Protein AF-A0A2L2LC33-F1 (afdb_monomer_lite)

Radius of gyration: 22.06 Å; chains: 1; bounding box: 48×22×63 Å

Secondary structure (DSSP, 8-state):
----SS---TT--HHHHHHHHHHHHSTTHHHHHSS-TT--PPPPHHHHHHHHHHHHHHHIIIIIHHHHHHHHHHHHHHHHHHHHHHHHT-

Structure (mmCIF, N/CA/C/O backbone):
data_AF-A0A2L2LC33-F1
#
_entry.id   AF-A0A2L2LC33-F1
#
loop_
_atom_site.group_PDB
_atom_site.id
_atom_site.type_symbol
_atom_site.label_atom_id
_atom_site.label_alt_id
_atom_site.label_comp_id
_atom_site.label_asym_id
_atom_site.label_entity_id
_atom_site.label_seq_id
_atom_site.pdbx_PDB_ins_code
_atom_site.Cartn_x
_atom_site.Cartn_y
_atom_site.Cartn_z
_atom_site.occupancy
_atom_site.B_iso_or_equiv
_atom_site.auth_seq_id
_atom_site.auth_comp_id
_atom_site.auth_asym_id
_atom_site.auth_atom_id
_atom_site.pdbx_PDB_model_num
ATOM 1 N N . MET A 1 1 ? 13.085 10.317 -3.418 1.00 50.53 1 MET A N 1
ATOM 2 C CA . MET A 1 1 ? 12.540 11.075 -2.279 1.00 50.53 1 MET A CA 1
ATOM 3 C C . MET A 1 1 ? 13.421 10.790 -1.069 1.00 50.53 1 MET A C 1
ATOM 5 O O . MET A 1 1 ? 13.520 9.644 -0.673 1.00 50.53 1 MET A O 1
ATOM 9 N N . ARG A 1 2 ? 14.150 11.772 -0.521 1.00 48.22 2 ARG A N 1
ATOM 10 C CA . ARG A 1 2 ? 15.000 11.542 0.663 1.00 48.22 2 ARG A CA 1
ATOM 11 C C . ARG A 1 2 ? 14.324 12.183 1.868 1.00 48.22 2 ARG A C 1
ATOM 13 O O . ARG A 1 2 ? 14.056 13.381 1.836 1.00 48.22 2 ARG A O 1
ATOM 20 N N . ILE A 1 3 ? 14.003 11.384 2.886 1.00 53.62 3 ILE A N 1
ATOM 21 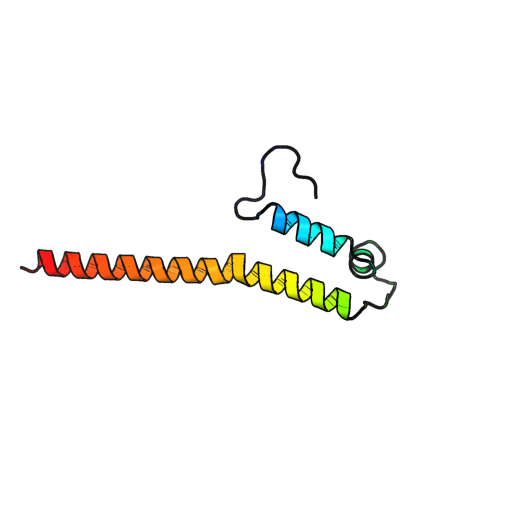C CA . ILE A 1 3 ? 13.480 11.894 4.157 1.00 53.62 3 ILE A CA 1
ATOM 22 C C . ILE A 1 3 ? 14.662 12.524 4.897 1.00 53.62 3 ILE A C 1
ATOM 24 O O . ILE A 1 3 ? 15.398 11.860 5.621 1.00 53.62 3 ILE A O 1
ATOM 28 N N . GLU A 1 4 ? 14.889 13.812 4.673 1.00 51.19 4 GLU A N 1
ATOM 29 C CA . GLU A 1 4 ? 15.768 14.591 5.534 1.00 51.19 4 GLU A CA 1
ATOM 30 C C . GLU A 1 4 ? 14.958 15.002 6.768 1.00 51.19 4 GLU A C 1
ATOM 32 O O . GLU A 1 4 ? 13.966 15.719 6.663 1.00 51.19 4 GLU A O 1
ATOM 37 N N . ASN A 1 5 ? 15.385 14.529 7.943 1.00 45.41 5 ASN A N 1
ATOM 38 C CA . ASN A 1 5 ? 14.857 14.887 9.265 1.00 45.41 5 ASN A CA 1
ATOM 39 C C . ASN A 1 5 ? 13.491 14.281 9.637 1.00 45.41 5 ASN A C 1
ATOM 41 O O . ASN A 1 5 ? 12.491 14.990 9.716 1.00 45.41 5 ASN A O 1
ATOM 45 N N . GLY A 1 6 ? 13.464 12.976 9.949 1.00 51.56 6 GLY A N 1
ATOM 46 C CA . GLY A 1 6 ? 12.569 12.379 10.965 1.00 51.56 6 GLY A CA 1
ATOM 47 C C . GLY A 1 6 ? 11.054 12.594 10.829 1.00 51.56 6 GLY A C 1
ATOM 48 O O . GLY A 1 6 ? 10.313 12.330 11.771 1.00 51.56 6 GLY A O 1
ATOM 49 N N . THR A 1 7 ? 10.578 13.070 9.684 1.00 51.84 7 THR A N 1
ATOM 50 C CA . THR A 1 7 ? 9.178 13.418 9.431 1.00 51.84 7 THR A CA 1
ATOM 51 C C . THR A 1 7 ? 8.696 12.650 8.208 1.00 51.84 7 THR A C 1
ATOM 53 O O . THR A 1 7 ? 8.365 13.205 7.166 1.00 51.84 7 THR A O 1
ATOM 56 N N . GLY A 1 8 ? 8.680 11.321 8.333 1.00 57.84 8 GLY A N 1
ATOM 57 C CA . GLY A 1 8 ? 7.955 10.465 7.397 1.00 57.84 8 GLY A CA 1
ATOM 58 C C . GLY A 1 8 ? 6.476 10.857 7.349 1.00 57.84 8 GLY A C 1
ATOM 59 O O . GLY A 1 8 ? 5.899 11.272 8.361 1.00 57.84 8 GLY A O 1
ATOM 60 N N . VAL A 1 9 ? 5.850 10.736 6.174 1.00 66.12 9 VAL A N 1
ATOM 61 C CA . VAL A 1 9 ? 4.398 10.913 6.038 1.00 66.12 9 VAL A CA 1
ATOM 62 C C . VAL A 1 9 ? 3.718 9.941 7.001 1.00 66.12 9 VAL A C 1
ATOM 64 O O . VAL A 1 9 ? 3.926 8.730 6.930 1.00 66.12 9 VAL A O 1
ATOM 67 N N . LYS A 1 10 ? 2.935 10.471 7.946 1.00 67.44 10 LYS A N 1
ATOM 68 C CA . LYS A 1 10 ? 2.303 9.673 9.003 1.00 67.44 10 LYS A CA 1
ATOM 69 C C . LYS A 1 10 ? 1.439 8.574 8.372 1.00 67.44 10 LYS A C 1
ATOM 71 O O . LYS A 1 10 ? 0.421 8.877 7.758 1.00 67.44 10 LYS A O 1
ATOM 76 N N . GLY A 1 11 ? 1.833 7.315 8.560 1.00 74.31 11 GLY A N 1
ATOM 77 C CA . GLY A 1 11 ? 1.116 6.150 8.029 1.00 74.31 11 GLY A CA 1
ATOM 78 C C . GLY A 1 11 ? 1.688 5.546 6.743 1.00 74.31 11 GLY A C 1
ATOM 79 O O . GLY A 1 11 ? 1.085 4.611 6.234 1.00 74.31 11 GLY A O 1
ATOM 80 N N . VAL A 1 12 ? 2.830 6.033 6.249 1.00 82.69 12 VAL A N 1
ATOM 81 C CA . VAL A 1 12 ? 3.567 5.442 5.121 1.00 82.69 12 VAL A CA 1
ATOM 82 C C . VAL A 1 12 ? 4.876 4.847 5.641 1.00 82.69 12 VAL A C 1
ATOM 84 O O . VAL A 1 12 ? 5.592 5.519 6.385 1.00 82.69 12 VAL A O 1
ATOM 87 N N . SER A 1 13 ? 5.171 3.593 5.289 1.00 87.38 13 SER A N 1
ATOM 88 C CA . SER A 1 13 ? 6.408 2.925 5.710 1.00 87.38 13 SER A CA 1
ATOM 89 C C . SER A 1 13 ? 7.604 3.343 4.849 1.00 87.38 13 SER A C 1
ATOM 91 O O . SER A 1 13 ? 7.434 3.800 3.716 1.00 87.38 13 SER A O 1
ATOM 93 N N . GLU A 1 14 ? 8.818 3.199 5.382 1.00 87.56 14 GLU A N 1
ATOM 94 C CA . GLU A 1 14 ? 10.046 3.508 4.638 1.00 87.56 14 GLU A CA 1
ATOM 95 C C . GLU A 1 14 ? 10.198 2.563 3.439 1.00 87.56 14 GLU A C 1
ATOM 97 O O . GLU A 1 14 ? 10.482 3.012 2.334 1.00 87.56 14 GLU A O 1
ATOM 102 N N . GLU A 1 15 ? 9.838 1.293 3.612 1.00 88.19 15 GLU A N 1
ATOM 103 C CA . GLU A 1 15 ? 9.837 0.273 2.563 1.00 88.19 15 GLU A CA 1
ATOM 104 C C . GLU A 1 15 ? 8.870 0.624 1.423 1.00 88.19 15 GLU A C 1
ATOM 106 O O . GLU A 1 15 ? 9.185 0.427 0.250 1.00 88.19 15 GLU A O 1
ATOM 111 N N . SER A 1 16 ? 7.706 1.202 1.747 1.00 88.75 16 SER A N 1
ATOM 112 C CA . SER A 1 16 ? 6.755 1.686 0.738 1.00 88.75 16 SER A CA 1
ATOM 113 C C . SER A 1 16 ? 7.360 2.826 -0.081 1.00 88.75 16 SER A C 1
ATOM 115 O O . SER A 1 16 ? 7.201 2.870 -1.300 1.00 88.75 16 SER A O 1
ATOM 117 N N . LEU A 1 17 ? 8.066 3.755 0.575 1.00 88.44 17 LEU A N 1
ATOM 118 C CA . LEU A 1 17 ? 8.732 4.871 -0.099 1.00 88.44 17 LEU A CA 1
ATOM 119 C C . LEU A 1 17 ? 9.872 4.387 -0.989 1.00 88.44 17 LEU A C 1
ATOM 121 O O . LEU A 1 17 ? 9.986 4.854 -2.119 1.00 88.44 17 LEU A O 1
ATOM 125 N N . GLU A 1 18 ? 10.677 3.443 -0.507 1.00 89.50 18 GLU A N 1
ATOM 126 C CA . GLU A 1 18 ? 11.745 2.819 -1.285 1.00 89.50 18 GLU A CA 1
ATOM 127 C C . GLU A 1 18 ? 11.197 2.087 -2.510 1.00 89.50 18 GLU A C 1
ATOM 129 O O . GLU A 1 18 ? 11.726 2.267 -3.606 1.00 89.50 18 GLU A O 1
ATOM 134 N N . ALA A 1 19 ? 10.110 1.325 -2.358 1.00 89.38 19 ALA A N 1
ATOM 135 C CA . ALA A 1 19 ? 9.455 0.642 -3.468 1.00 89.38 19 ALA A CA 1
ATOM 136 C C . ALA A 1 19 ? 8.911 1.639 -4.503 1.00 89.38 19 ALA A C 1
ATOM 138 O O . ALA A 1 19 ? 9.172 1.495 -5.696 1.00 89.38 19 ALA A O 1
ATOM 139 N N . ILE A 1 20 ? 8.222 2.697 -4.060 1.00 88.50 20 ILE A N 1
ATOM 140 C CA . ILE A 1 20 ? 7.725 3.764 -4.943 1.00 88.50 20 ILE A CA 1
ATOM 141 C C . ILE A 1 20 ? 8.887 4.444 -5.677 1.00 88.50 20 ILE A C 1
ATOM 143 O O . ILE A 1 20 ? 8.832 4.630 -6.894 1.00 88.50 20 ILE A O 1
ATOM 147 N N . ASP A 1 21 ? 9.955 4.801 -4.964 1.00 87.19 21 ASP A N 1
ATOM 148 C CA . ASP A 1 21 ? 11.146 5.411 -5.555 1.00 87.19 21 ASP A CA 1
ATOM 149 C C . ASP A 1 21 ? 11.853 4.466 -6.533 1.00 87.19 21 ASP A C 1
ATOM 151 O O . ASP A 1 21 ? 12.398 4.935 -7.533 1.00 87.19 21 ASP A O 1
ATOM 155 N N . ALA A 1 22 ? 11.871 3.159 -6.262 1.00 87.19 22 ALA A N 1
ATOM 156 C CA . ALA A 1 22 ? 12.432 2.160 -7.159 1.00 87.19 22 ALA A CA 1
ATOM 157 C C . ALA A 1 22 ? 11.631 2.101 -8.464 1.00 87.19 22 ALA A C 1
ATOM 159 O O . ALA A 1 22 ? 12.230 2.247 -9.526 1.00 87.19 22 ALA A O 1
ATOM 160 N N . ILE A 1 23 ? 10.296 2.008 -8.400 1.00 84.94 23 ILE A N 1
ATOM 161 C CA . ILE A 1 23 ? 9.432 1.998 -9.593 1.00 84.94 23 ILE A CA 1
ATOM 162 C C . ILE A 1 23 ? 9.586 3.273 -10.421 1.00 84.94 23 ILE A C 1
ATOM 164 O O . ILE A 1 23 ? 9.698 3.198 -11.641 1.00 84.94 23 ILE A O 1
ATOM 168 N N . ARG A 1 24 ? 9.689 4.442 -9.778 1.00 78.44 24 ARG A N 1
ATOM 169 C CA . ARG A 1 24 ? 9.938 5.718 -10.474 1.00 78.44 24 ARG A CA 1
ATOM 170 C C . ARG A 1 24 ? 11.253 5.749 -11.259 1.00 78.44 24 ARG A C 1
ATOM 172 O O . ARG A 1 24 ? 11.396 6.579 -12.150 1.00 78.44 24 ARG A O 1
ATOM 179 N N . LYS A 1 25 ? 12.220 4.902 -10.899 1.00 78.00 25 LYS A N 1
ATOM 180 C CA . LYS A 1 25 ? 13.541 4.811 -11.539 1.00 78.00 25 LYS A CA 1
ATOM 181 C C . LYS A 1 25 ? 13.632 3.688 -12.572 1.00 78.00 25 LYS A C 1
ATOM 183 O O . LYS A 1 25 ? 14.653 3.608 -13.253 1.00 78.00 25 LYS A O 1
ATOM 188 N N . ILE A 1 26 ? 12.622 2.821 -12.682 1.00 79.06 26 ILE A N 1
ATOM 189 C CA . ILE A 1 26 ? 12.594 1.778 -13.712 1.00 79.06 26 ILE A CA 1
ATOM 190 C C . ILE A 1 26 ? 12.409 2.444 -15.084 1.00 79.06 26 ILE A C 1
ATOM 192 O O . ILE A 1 26 ? 11.612 3.377 -15.237 1.00 79.06 26 ILE A O 1
ATOM 196 N N . GLY A 1 27 ? 13.226 1.990 -16.045 1.00 59.34 27 GLY A N 1
ATOM 197 C CA . GLY A 1 27 ? 13.302 2.482 -17.423 1.00 59.34 27 GLY A CA 1
ATOM 198 C C . GLY A 1 27 ? 11.941 2.517 -18.117 1.00 59.34 27 GLY A C 1
ATOM 199 O O . GLY A 1 27 ? 11.013 1.858 -17.685 1.00 59.34 27 GLY A O 1
ATOM 200 N N . ASN A 1 28 ? 11.816 3.380 -19.127 1.00 60.62 28 ASN A N 1
ATOM 201 C CA . ASN A 1 28 ? 10.594 3.781 -19.841 1.00 60.62 28 ASN A CA 1
ATOM 202 C C . ASN A 1 28 ? 9.463 4.363 -18.967 1.00 60.62 28 ASN A C 1
ATOM 204 O O . ASN A 1 28 ? 9.068 5.494 -19.232 1.00 60.62 28 ASN A O 1
ATOM 208 N N . ILE A 1 29 ? 9.012 3.732 -17.877 1.00 66.00 29 ILE A N 1
ATOM 209 C CA . ILE A 1 29 ? 8.004 4.300 -16.951 1.00 66.00 29 ILE A CA 1
ATOM 210 C C . ILE A 1 29 ? 8.477 5.624 -16.338 1.00 66.00 29 ILE A C 1
ATOM 212 O O . ILE A 1 29 ? 7.767 6.629 -16.409 1.00 66.00 29 ILE A O 1
ATOM 216 N N . GLY A 1 30 ? 9.691 5.660 -15.779 1.00 61.53 30 GLY A N 1
ATOM 217 C CA . GLY A 1 30 ? 10.273 6.899 -15.256 1.00 61.53 30 GLY A CA 1
ATOM 218 C C . GLY A 1 30 ? 10.477 7.962 -16.344 1.00 61.53 30 GLY A C 1
ATOM 219 O O . GLY A 1 30 ? 10.253 9.147 -16.103 1.00 61.53 30 GLY A O 1
ATOM 220 N N . ALA A 1 31 ? 10.816 7.537 -17.567 1.00 65.44 31 ALA A N 1
ATOM 221 C CA . ALA A 1 31 ? 10.992 8.424 -18.719 1.00 65.44 31 ALA A CA 1
ATOM 222 C C . ALA A 1 31 ? 9.659 9.002 -19.241 1.00 65.44 31 ALA A C 1
ATOM 224 O O . ALA A 1 31 ? 9.627 10.148 -19.678 1.00 65.44 31 ALA A O 1
ATOM 225 N N . HIS A 1 32 ? 8.542 8.273 -19.128 1.00 63.56 32 HIS A N 1
ATOM 226 C CA . HIS A 1 32 ? 7.196 8.807 -19.380 1.00 63.56 32 HIS A CA 1
ATOM 227 C C . HIS A 1 32 ? 6.747 9.809 -18.311 1.00 63.56 32 HIS A C 1
ATOM 229 O O . HIS A 1 32 ? 5.966 10.716 -18.600 1.00 63.56 32 HIS A O 1
ATOM 235 N N . MET A 1 33 ? 7.225 9.656 -17.073 1.00 62.47 33 MET A N 1
ATOM 236 C CA . MET A 1 33 ? 6.926 10.580 -15.976 1.00 62.47 33 MET A CA 1
ATOM 237 C C . MET A 1 33 ? 7.764 11.870 -16.037 1.00 62.47 33 MET A C 1
ATOM 239 O O . MET A 1 33 ? 7.330 12.892 -15.501 1.00 62.47 33 MET A O 1
ATOM 243 N N . GLU A 1 34 ? 8.935 11.856 -16.687 1.00 59.75 34 GLU A N 1
ATOM 244 C CA . GLU A 1 34 ? 9.854 12.998 -16.767 1.00 59.75 34 GLU A CA 1
ATOM 245 C C . GLU A 1 34 ? 10.097 13.503 -18.213 1.00 59.75 34 GLU A C 1
ATOM 247 O O . GLU A 1 34 ? 10.865 12.950 -18.987 1.00 59.75 34 GLU A O 1
ATOM 252 N N . ARG A 1 35 ? 9.521 14.681 -18.506 1.00 56.81 35 ARG A N 1
ATOM 253 C CA . ARG A 1 35 ? 9.985 15.733 -19.448 1.00 56.81 35 ARG A CA 1
ATOM 254 C C . ARG A 1 35 ? 9.811 15.645 -20.974 1.00 56.81 35 ARG A C 1
ATOM 256 O O . ARG A 1 35 ? 10.171 16.641 -21.596 1.00 56.81 35 ARG A O 1
ATOM 263 N N . ASP A 1 36 ? 9.145 14.672 -21.592 1.00 56.41 36 ASP A N 1
ATOM 264 C CA . ASP A 1 36 ? 8.658 14.906 -22.973 1.00 56.41 36 ASP A CA 1
ATOM 265 C C . ASP A 1 36 ? 7.378 14.133 -23.325 1.00 56.41 36 ASP A C 1
ATOM 267 O O . ASP A 1 36 ? 7.408 13.030 -23.862 1.00 56.41 36 ASP A O 1
ATOM 271 N N . ILE A 1 37 ? 6.222 14.746 -23.044 1.00 58.88 37 ILE A N 1
ATOM 272 C CA . ILE A 1 37 ? 4.884 14.206 -23.362 1.00 58.88 37 ILE A CA 1
ATOM 273 C C . ILE A 1 37 ? 4.651 13.976 -24.865 1.00 58.88 37 ILE A C 1
ATOM 275 O O . ILE A 1 37 ? 3.676 13.32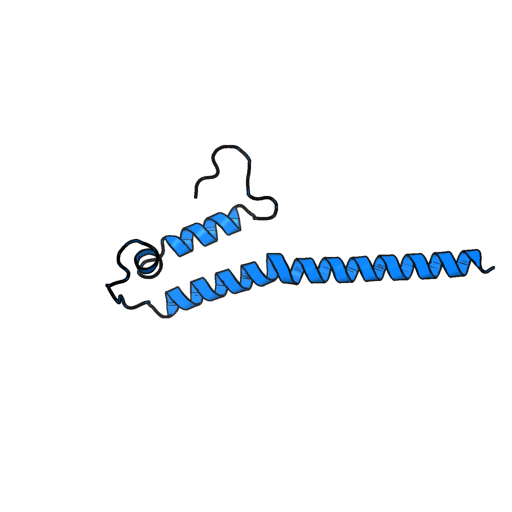9 -25.238 1.00 58.88 37 ILE A O 1
ATOM 279 N N . ASN A 1 38 ? 5.514 14.523 -25.727 1.00 67.31 38 ASN A N 1
ATOM 280 C CA . ASN A 1 38 ? 5.399 14.395 -27.179 1.00 67.31 38 ASN A CA 1
ATOM 281 C C . ASN A 1 38 ? 6.112 13.153 -27.727 1.00 67.31 38 ASN A C 1
ATOM 283 O O . ASN A 1 38 ? 5.972 12.855 -28.912 1.00 67.31 38 ASN A O 1
ATOM 287 N N . ASN A 1 39 ? 6.872 12.435 -26.896 1.00 64.50 39 ASN A N 1
ATOM 288 C CA . ASN A 1 39 ? 7.559 11.217 -27.297 1.00 64.50 39 ASN A CA 1
ATOM 289 C C . ASN A 1 39 ? 6.794 9.988 -26.788 1.00 64.50 39 ASN A C 1
ATOM 291 O O . ASN A 1 39 ? 6.738 9.724 -25.586 1.00 64.50 39 ASN A O 1
ATOM 295 N N . ILE A 1 40 ? 6.196 9.231 -27.709 1.00 67.12 40 ILE A N 1
ATOM 296 C CA . ILE A 1 40 ? 5.562 7.949 -27.392 1.00 67.12 40 ILE A CA 1
ATOM 297 C C . ILE A 1 40 ? 6.674 6.900 -27.346 1.00 67.12 40 ILE A C 1
ATOM 299 O O . ILE A 1 40 ? 7.119 6.408 -28.379 1.00 67.12 40 ILE A O 1
ATOM 303 N N . VAL A 1 41 ? 7.151 6.609 -26.140 1.00 67.06 41 VAL A N 1
ATOM 304 C CA . VAL A 1 41 ? 8.085 5.508 -25.872 1.00 67.06 41 VAL A CA 1
ATOM 305 C C . VAL A 1 41 ? 7.288 4.225 -25.600 1.00 67.06 41 VAL A C 1
ATOM 307 O O . VAL A 1 41 ? 6.195 4.279 -25.041 1.00 67.06 41 VAL A O 1
ATOM 310 N N . ASP A 1 42 ? 7.801 3.072 -26.025 1.00 69.62 42 ASP A N 1
ATOM 311 C CA . ASP A 1 42 ? 7.178 1.784 -25.708 1.00 69.62 42 ASP A CA 1
ATOM 312 C C . ASP A 1 42 ? 7.436 1.415 -24.242 1.00 69.62 42 ASP A C 1
ATOM 314 O O . ASP A 1 42 ? 8.581 1.358 -23.793 1.00 69.62 42 ASP A O 1
ATOM 318 N N . VAL A 1 43 ? 6.371 1.127 -23.495 1.00 72.25 43 VAL A N 1
ATOM 319 C CA . VAL A 1 43 ? 6.465 0.573 -22.137 1.00 72.25 43 VAL A CA 1
ATOM 320 C C . VAL A 1 43 ? 6.582 -0.941 -22.237 1.00 72.25 43 VAL A C 1
ATOM 322 O O . VAL A 1 43 ? 5.761 -1.578 -22.901 1.00 72.25 43 VAL A O 1
ATOM 32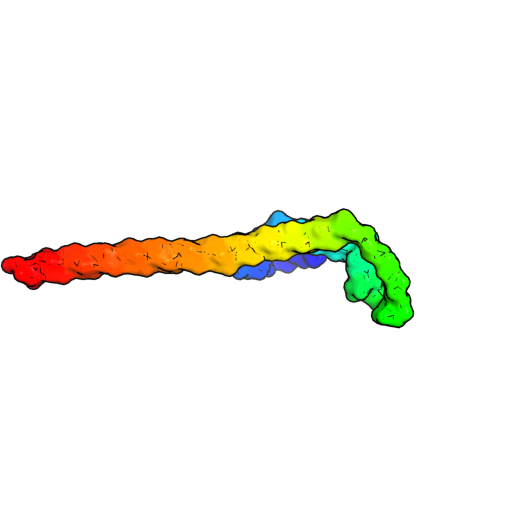5 N N . ASP A 1 44 ? 7.559 -1.535 -21.549 1.00 82.31 44 ASP A N 1
ATOM 326 C CA . ASP A 1 44 ? 7.614 -2.991 -21.428 1.00 82.31 44 ASP A CA 1
ATOM 327 C C . ASP A 1 44 ? 6.408 -3.465 -20.586 1.00 82.31 44 ASP A C 1
ATOM 329 O O . ASP A 1 44 ? 6.216 -2.994 -19.458 1.00 82.31 44 ASP A O 1
ATOM 333 N N . PRO A 1 45 ? 5.579 -4.404 -21.083 1.00 84.31 45 PRO A N 1
ATOM 334 C CA . PRO A 1 45 ? 4.453 -4.947 -20.326 1.00 84.31 45 PRO A CA 1
ATOM 335 C C . PRO A 1 45 ? 4.828 -5.456 -18.928 1.00 84.31 45 PRO A C 1
ATOM 337 O O . PRO A 1 45 ? 4.022 -5.354 -18.004 1.00 84.31 45 PRO A O 1
ATOM 340 N N . ASN A 1 46 ? 6.045 -5.972 -18.742 1.00 86.06 46 ASN A N 1
ATOM 341 C CA . ASN A 1 46 ? 6.527 -6.418 -17.439 1.00 86.06 46 ASN A CA 1
ATOM 342 C C . ASN A 1 46 ? 6.693 -5.248 -16.463 1.00 86.06 46 ASN A C 1
ATOM 344 O O . ASN A 1 46 ? 6.322 -5.375 -15.300 1.00 86.06 46 ASN A O 1
ATOM 348 N N . GLU A 1 47 ? 7.191 -4.097 -16.917 1.00 82.44 47 GLU A N 1
ATOM 349 C CA . GLU A 1 47 ? 7.334 -2.901 -16.077 1.00 82.44 47 GLU A CA 1
ATOM 350 C C . GLU A 1 47 ? 5.959 -2.390 -15.625 1.00 82.44 47 GLU A C 1
ATOM 352 O O . GLU A 1 47 ? 5.763 -2.058 -14.452 1.00 82.44 47 GLU A O 1
ATOM 357 N N . ALA A 1 48 ? 4.977 -2.394 -16.535 1.00 84.56 48 ALA A N 1
ATOM 358 C CA . ALA A 1 48 ? 3.602 -2.016 -16.219 1.00 84.56 48 ALA A CA 1
ATOM 359 C C . ALA A 1 48 ? 2.973 -2.956 -15.176 1.00 84.56 48 ALA A C 1
ATOM 361 O O . ALA A 1 48 ? 2.316 -2.491 -14.244 1.00 84.56 48 ALA A O 1
ATOM 362 N N . LEU A 1 49 ? 3.209 -4.268 -15.290 1.00 89.81 49 LEU A N 1
ATOM 363 C CA . LEU A 1 49 ? 2.737 -5.254 -14.312 1.00 89.81 49 LEU A CA 1
ATOM 364 C C . LEU A 1 49 ? 3.338 -5.024 -12.922 1.00 89.81 49 LEU A C 1
ATOM 366 O O . LEU A 1 49 ? 2.628 -5.135 -11.924 1.00 89.81 49 LEU A O 1
ATOM 370 N N . VAL A 1 50 ? 4.619 -4.659 -12.843 1.00 89.56 50 VAL A N 1
ATOM 371 C CA . VAL A 1 50 ? 5.261 -4.347 -11.559 1.00 89.56 50 VAL A CA 1
ATOM 372 C C . VAL A 1 50 ? 4.631 -3.100 -10.919 1.00 89.56 50 VAL A C 1
ATOM 374 O O . VAL A 1 50 ? 4.348 -3.111 -9.720 1.00 89.56 50 VAL A O 1
ATOM 377 N N . LEU A 1 51 ? 4.354 -2.045 -11.697 1.00 88.25 51 LEU A N 1
ATOM 378 C CA . LEU A 1 51 ? 3.656 -0.854 -11.193 1.00 88.25 51 LEU A CA 1
ATOM 379 C C . LEU A 1 51 ? 2.245 -1.192 -10.687 1.00 88.25 51 LEU A C 1
ATOM 381 O O . LEU A 1 51 ? 1.848 -0.715 -9.623 1.00 88.25 51 LEU A O 1
ATOM 385 N N . ILE A 1 52 ? 1.501 -2.021 -11.421 1.00 91.62 52 ILE A N 1
ATOM 386 C CA . ILE A 1 52 ? 0.171 -2.480 -10.999 1.00 91.62 52 ILE A CA 1
ATOM 387 C C . ILE A 1 52 ? 0.266 -3.217 -9.659 1.00 91.62 52 ILE A C 1
ATOM 389 O O . ILE A 1 52 ? -0.461 -2.867 -8.733 1.00 91.62 52 ILE A O 1
ATOM 393 N N . GLY A 1 53 ? 1.208 -4.152 -9.514 1.00 93.38 53 GLY A N 1
ATOM 394 C CA . GLY A 1 53 ? 1.388 -4.897 -8.265 1.00 93.38 53 GLY A CA 1
ATOM 395 C C . GLY A 1 53 ? 1.739 -4.004 -7.069 1.00 93.38 53 GLY A C 1
ATOM 396 O O . GLY A 1 53 ? 1.249 -4.227 -5.958 1.00 93.38 53 GLY A O 1
ATOM 397 N N . LEU A 1 54 ? 2.531 -2.946 -7.289 1.00 92.25 54 LEU A N 1
ATOM 398 C CA . LEU A 1 54 ? 2.775 -1.935 -6.258 1.00 92.25 54 LEU A CA 1
ATOM 399 C C . LEU A 1 54 ? 1.472 -1.221 -5.867 1.00 92.25 54 LEU A C 1
ATOM 401 O O . LEU A 1 54 ? 1.176 -1.110 -4.680 1.00 92.25 54 LEU A O 1
ATOM 40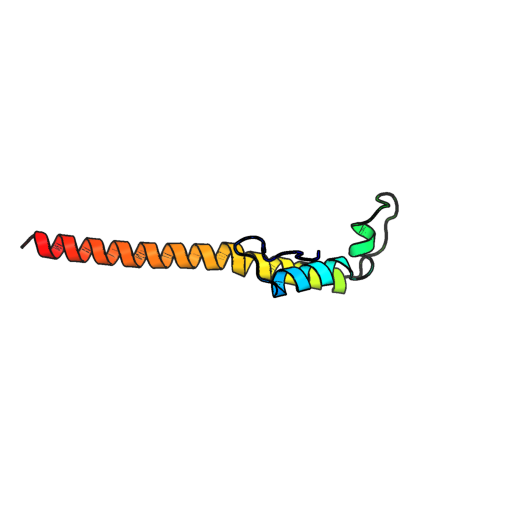5 N N . LEU A 1 55 ? 0.684 -0.749 -6.837 1.00 93.69 55 LEU A N 1
ATOM 406 C CA . LEU A 1 55 ? -0.575 -0.044 -6.565 1.00 93.69 55 LEU A CA 1
ATOM 407 C C . LEU A 1 55 ? -1.577 -0.919 -5.807 1.00 93.69 55 LEU A C 1
ATOM 409 O O . LEU A 1 55 ? -2.184 -0.450 -4.845 1.00 93.69 55 LEU A O 1
ATOM 413 N N . GLU A 1 56 ? -1.729 -2.181 -6.206 1.00 96.56 56 GLU A N 1
ATOM 414 C CA . GLU A 1 56 ? -2.597 -3.147 -5.526 1.00 96.56 56 GLU A CA 1
ATOM 415 C C . GLU A 1 56 ? -2.179 -3.338 -4.063 1.00 96.56 56 GLU A C 1
ATOM 417 O O . GLU A 1 56 ? -3.016 -3.235 -3.165 1.00 96.56 56 GLU A O 1
ATOM 422 N N . SER A 1 57 ? -0.876 -3.494 -3.812 1.00 93.25 57 SER A N 1
ATOM 423 C CA . SER A 1 57 ? -0.331 -3.623 -2.455 1.00 93.25 57 SER A CA 1
ATOM 424 C C . SER A 1 57 ? -0.622 -2.379 -1.604 1.00 93.25 57 SER A C 1
ATOM 426 O O . SER A 1 57 ? -1.092 -2.485 -0.471 1.00 93.25 57 SER A O 1
ATOM 428 N N . LEU A 1 58 ? -0.427 -1.179 -2.166 1.00 93.19 58 LEU A N 1
ATOM 429 C CA . LEU A 1 58 ? -0.723 0.078 -1.473 1.00 93.19 58 LEU A CA 1
ATOM 430 C C . LEU A 1 58 ? -2.222 0.224 -1.162 1.00 93.19 58 LEU A C 1
ATOM 432 O O . LEU A 1 58 ? -2.586 0.677 -0.073 1.00 93.19 58 LEU A O 1
ATOM 436 N N . PHE A 1 59 ? -3.109 -0.174 -2.080 1.00 94.25 59 PHE A N 1
ATOM 437 C CA . PHE A 1 59 ? -4.551 -0.160 -1.825 1.00 94.25 59 PHE A CA 1
ATOM 438 C C . PHE A 1 59 ? -4.945 -1.109 -0.695 1.00 94.25 59 PHE A C 1
ATOM 440 O O . PHE A 1 59 ? -5.712 -0.724 0.202 1.00 94.25 59 PHE A O 1
ATOM 447 N N . ASP A 1 60 ? -4.399 -2.322 -0.711 1.00 94.38 60 ASP A N 1
ATOM 448 C CA . ASP A 1 60 ? -4.668 -3.325 0.308 1.00 94.38 60 ASP A CA 1
ATOM 449 C C . ASP A 1 60 ? -4.221 -2.860 1.696 1.00 94.38 60 ASP A C 1
ATOM 451 O O . ASP A 1 60 ? -4.967 -2.978 2.675 1.00 94.38 60 ASP A O 1
ATOM 455 N N . GLU A 1 61 ? -3.035 -2.268 1.795 1.00 90.56 61 GLU A N 1
ATOM 456 C CA . GLU A 1 61 ? -2.468 -1.838 3.068 1.00 90.56 61 GLU A CA 1
ATOM 457 C C . GLU A 1 61 ? -3.123 -0.566 3.615 1.00 90.56 61 GLU A C 1
ATOM 459 O O . GLU A 1 61 ? -3.455 -0.487 4.808 1.00 90.56 61 GLU A O 1
ATOM 464 N N . TRP A 1 62 ? -3.322 0.442 2.765 1.00 91.56 62 TRP A N 1
ATOM 465 C CA . TRP A 1 62 ? -3.724 1.772 3.228 1.00 91.56 62 TRP A CA 1
ATOM 466 C C . TRP A 1 62 ? -5.236 1.909 3.368 1.00 91.56 62 TRP A C 1
ATOM 468 O O . TRP A 1 62 ? -5.708 2.564 4.304 1.00 91.56 62 TRP A O 1
ATOM 478 N N . TYR A 1 63 ? -6.004 1.258 2.491 1.00 92.25 63 TYR A N 1
ATOM 479 C CA . TYR A 1 63 ? -7.458 1.400 2.455 1.00 92.25 63 TYR A CA 1
ATOM 480 C C . TYR A 1 63 ? -8.167 0.149 2.964 1.00 92.25 63 TYR A C 1
ATOM 482 O O . TYR A 1 63 ? -8.942 0.230 3.921 1.00 92.25 63 TYR A O 1
ATOM 490 N N . VAL A 1 64 ? -7.879 -1.021 2.390 1.00 94.88 64 VAL A N 1
ATOM 491 C CA . VAL A 1 64 ? -8.628 -2.248 2.705 1.00 94.88 64 VAL A CA 1
ATOM 492 C C . VAL A 1 64 ? -8.353 -2.712 4.134 1.00 94.88 64 VAL A C 1
ATOM 494 O O . VAL A 1 64 ? -9.282 -2.936 4.915 1.00 94.88 64 VAL A O 1
ATOM 497 N N . ALA A 1 65 ? -7.083 -2.836 4.519 1.00 94.25 65 ALA A N 1
ATOM 498 C CA . ALA A 1 65 ? -6.701 -3.281 5.854 1.00 94.25 65 ALA A CA 1
ATOM 499 C C . ALA A 1 65 ? -7.173 -2.301 6.932 1.00 94.25 65 ALA A C 1
ATOM 501 O O . ALA A 1 65 ? -7.604 -2.721 8.013 1.00 94.25 65 ALA A O 1
ATOM 502 N N . ARG A 1 66 ? -7.135 -0.996 6.636 1.00 93.12 66 ARG A N 1
ATOM 503 C CA . ARG A 1 66 ? -7.678 0.041 7.512 1.00 93.12 66 ARG A CA 1
ATOM 504 C C . ARG A 1 66 ? -9.177 -0.144 7.725 1.00 93.12 66 ARG A C 1
ATOM 506 O O . ARG A 1 66 ? -9.594 -0.249 8.877 1.00 93.12 66 ARG A O 1
ATOM 513 N N . HIS A 1 67 ? -9.955 -0.239 6.651 1.00 96.81 67 HIS A N 1
ATOM 514 C CA . HIS A 1 67 ? -11.403 -0.393 6.743 1.00 96.81 67 HIS A CA 1
ATOM 515 C C . HIS A 1 67 ? -11.791 -1.663 7.515 1.00 96.81 67 HIS A C 1
ATOM 517 O O . HIS A 1 67 ? -12.551 -1.603 8.479 1.00 96.81 67 HIS A O 1
ATOM 523 N N . LYS A 1 68 ? -11.145 -2.798 7.215 1.00 97.69 68 LYS A N 1
ATOM 524 C CA . LYS A 1 68 ? -11.348 -4.059 7.950 1.00 97.69 68 LYS A CA 1
ATOM 525 C C . LYS A 1 68 ? -11.041 -3.931 9.447 1.00 97.69 68 LYS A C 1
ATOM 527 O O . LYS A 1 68 ? -11.684 -4.576 10.275 1.00 97.69 68 LYS A O 1
ATOM 532 N N . ARG A 1 69 ? -10.034 -3.137 9.842 1.00 96.88 69 ARG A N 1
ATOM 533 C CA . ARG A 1 69 ? -9.773 -2.849 11.268 1.00 96.88 69 ARG A CA 1
ATOM 534 C C . ARG A 1 69 ? -10.916 -2.052 11.893 1.00 96.88 69 ARG A C 1
ATOM 536 O O . ARG A 1 69 ? -11.358 -2.422 12.978 1.00 96.88 69 ARG A O 1
ATOM 543 N N . GLU A 1 70 ? -11.391 -1.009 11.219 1.00 97.31 70 GLU A N 1
ATOM 544 C CA . GLU A 1 70 ? -12.501 -0.173 11.694 1.00 97.31 70 GLU A CA 1
ATOM 545 C C . GLU A 1 70 ? -13.778 -1.003 11.895 1.00 97.31 70 GLU A C 1
ATOM 547 O O . GLU A 1 70 ? -14.389 -0.940 12.964 1.00 97.31 70 GLU A O 1
ATOM 552 N N . GLU A 1 71 ? -14.129 -1.864 10.937 1.00 98.19 71 GLU A N 1
ATOM 553 C CA . GLU A 1 71 ? -15.291 -2.755 11.037 1.00 98.19 71 GLU A CA 1
ATOM 554 C C . GLU A 1 71 ? -15.200 -3.713 12.231 1.00 98.19 71 GLU A C 1
ATOM 556 O O . GLU A 1 71 ? -16.160 -3.856 12.998 1.00 98.19 71 GLU A O 1
ATOM 561 N N . ARG A 1 72 ? -14.030 -4.338 12.433 1.00 97.81 72 ARG A N 1
ATOM 562 C CA . ARG A 1 72 ? -13.793 -5.245 13.568 1.00 97.81 72 ARG A CA 1
ATOM 563 C C . ARG A 1 72 ? -13.950 -4.529 14.904 1.00 97.81 72 ARG A C 1
ATOM 565 O O . ARG A 1 72 ? -14.591 -5.058 15.810 1.00 97.81 72 ARG A O 1
ATOM 572 N N . PH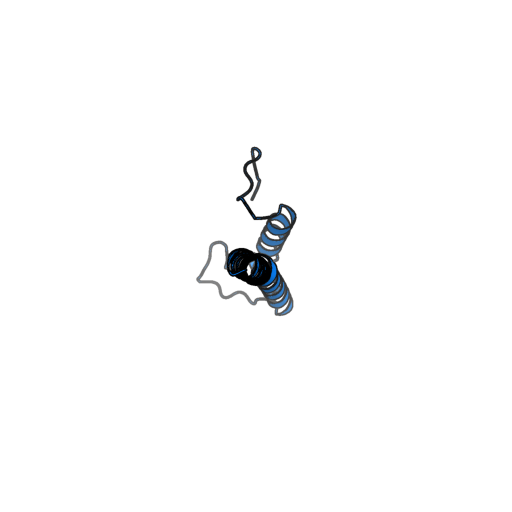E A 1 73 ? -13.405 -3.324 15.044 1.00 97.75 73 PHE A N 1
ATOM 573 C CA . PHE A 1 73 ? -13.521 -2.562 16.289 1.00 97.75 73 PHE A CA 1
ATOM 574 C C . PHE A 1 73 ? -14.941 -2.062 16.531 1.00 97.75 73 PHE A C 1
ATOM 576 O O . PHE A 1 73 ? -15.432 -2.151 17.657 1.00 97.75 73 PHE A O 1
ATOM 583 N N . ALA A 1 74 ? -15.642 -1.639 15.479 1.00 97.81 74 ALA A N 1
ATOM 584 C CA . ALA A 1 74 ? -17.055 -1.308 15.575 1.00 97.81 74 ALA A CA 1
ATOM 585 C C . ALA A 1 74 ? -17.880 -2.518 16.050 1.00 97.81 74 ALA A C 1
ATOM 587 O O . ALA A 1 74 ? -18.776 -2.369 16.879 1.00 97.81 74 ALA A O 1
ATOM 588 N N . GLN A 1 75 ? -17.564 -3.730 15.583 1.00 97.62 75 GLN A N 1
ATOM 589 C CA . GLN A 1 75 ? -18.215 -4.954 16.054 1.00 97.62 75 GLN A CA 1
ATOM 590 C C . GLN A 1 75 ? -17.946 -5.230 17.537 1.00 97.62 75 GLN A C 1
ATOM 592 O O . GLN A 1 75 ? -18.886 -5.531 18.273 1.00 97.62 75 GLN A O 1
ATOM 597 N N . VAL A 1 76 ? -16.697 -5.099 17.991 1.00 97.12 76 VAL A N 1
ATOM 598 C CA . VAL A 1 76 ? -16.337 -5.271 19.409 1.00 97.12 76 VAL A CA 1
ATOM 599 C C . VAL A 1 76 ? -17.095 -4.276 20.288 1.00 97.12 76 VAL A C 1
ATOM 601 O O . VAL A 1 76 ? -17.708 -4.683 21.276 1.00 97.12 76 VAL A O 1
ATOM 604 N N . ALA A 1 77 ? -17.124 -2.999 19.898 1.00 96.62 77 ALA A N 1
ATOM 605 C CA . ALA A 1 77 ? -17.850 -1.958 20.621 1.00 96.62 77 ALA A CA 1
ATOM 606 C C . ALA A 1 77 ? -19.352 -2.273 20.720 1.00 96.62 77 ALA A C 1
ATOM 608 O O . ALA A 1 77 ? -19.914 -2.237 21.813 1.00 96.62 77 ALA A O 1
ATOM 609 N N . ARG A 1 78 ? -19.989 -2.687 19.612 1.00 96.62 78 ARG A N 1
ATOM 610 C CA . ARG A 1 78 ? -21.404 -3.104 19.616 1.00 96.62 78 ARG A CA 1
ATOM 611 C C . ARG A 1 78 ? -21.667 -4.244 20.601 1.00 96.62 78 ARG A C 1
ATOM 613 O O . ARG A 1 78 ? -22.636 -4.190 21.354 1.00 96.62 78 ARG A O 1
ATOM 620 N N . ILE A 1 79 ? -20.815 -5.272 20.611 1.00 96.00 79 ILE A N 1
ATOM 621 C CA . ILE A 1 79 ? -20.961 -6.415 21.525 1.00 96.00 79 ILE A CA 1
ATOM 622 C C . ILE A 1 79 ? -20.835 -5.966 22.986 1.00 96.00 79 ILE A C 1
ATOM 624 O O . ILE A 1 79 ? -21.609 -6.427 23.827 1.00 96.00 79 ILE A O 1
ATOM 628 N N . ALA A 1 80 ? -19.888 -5.075 23.291 1.00 95.56 80 ALA A N 1
ATOM 629 C CA . ALA A 1 80 ? -19.703 -4.537 24.636 1.00 95.56 80 ALA A CA 1
ATOM 630 C C . ALA A 1 80 ? -20.951 -3.774 25.112 1.00 95.56 80 ALA A C 1
ATOM 632 O O . ALA A 1 80 ? -21.508 -4.122 26.153 1.00 95.56 80 ALA A O 1
ATOM 633 N N . THR A 1 81 ? -21.463 -2.841 24.303 1.00 95.12 81 THR A N 1
ATOM 634 C CA . THR A 1 81 ? -22.673 -2.066 24.625 1.00 95.12 81 THR A CA 1
ATOM 635 C C . THR A 1 81 ? -23.889 -2.963 24.868 1.00 95.12 81 THR A C 1
ATOM 637 O O . THR A 1 81 ? -24.617 -2.769 25.839 1.00 95.12 81 THR A O 1
ATOM 640 N N . ILE A 1 82 ? -24.096 -3.993 24.036 1.00 94.19 82 ILE A N 1
ATOM 641 C CA . ILE A 1 82 ? -25.202 -4.950 24.217 1.00 94.19 82 ILE A CA 1
ATOM 642 C C . ILE A 1 82 ? -25.087 -5.681 25.563 1.00 94.19 82 ILE A C 1
ATOM 644 O O . ILE A 1 82 ? -26.094 -5.905 26.237 1.00 94.19 82 ILE A O 1
ATOM 648 N N . LYS A 1 83 ? -23.874 -6.077 25.968 1.00 91.69 83 LYS A N 1
ATOM 649 C CA . LYS A 1 83 ? -23.654 -6.761 27.250 1.00 91.69 83 LYS A CA 1
ATOM 650 C C . LYS A 1 83 ? -23.895 -5.839 28.446 1.00 91.69 83 LYS A C 1
ATOM 652 O O . LYS A 1 83 ? -24.485 -6.286 29.425 1.00 91.69 83 LYS A O 1
ATOM 657 N N . GLU A 1 84 ? -23.486 -4.577 28.364 1.00 89.75 84 GLU A N 1
ATOM 658 C CA . G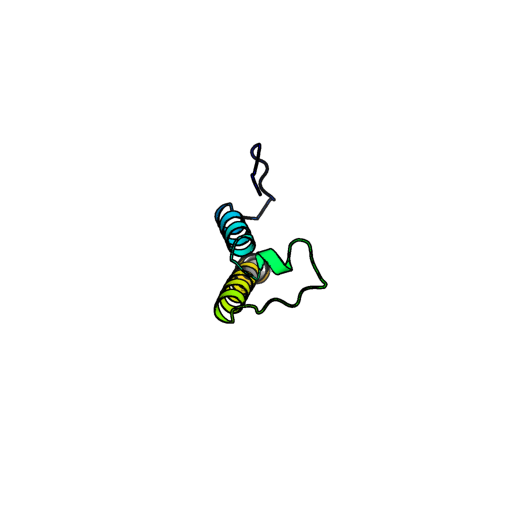LU A 1 84 ? -23.731 -3.585 29.420 1.00 89.75 84 GLU A CA 1
ATOM 659 C C . GLU A 1 84 ? -25.223 -3.289 29.595 1.00 89.75 84 GLU A C 1
ATOM 661 O O . GLU A 1 84 ? -25.729 -3.311 30.715 1.00 89.75 84 GLU A O 1
ATOM 666 N N . GLN A 1 85 ? -25.962 -3.106 28.497 1.00 86.19 85 GLN A N 1
ATOM 667 C CA . GLN A 1 85 ? -27.410 -2.876 28.546 1.00 86.19 85 GLN A CA 1
ATOM 668 C C . GLN A 1 85 ? -28.168 -4.056 29.166 1.00 86.19 85 GLN A C 1
ATOM 670 O O . GLN A 1 85 ? -29.083 -3.850 29.960 1.00 86.19 85 GLN A O 1
ATOM 675 N N . LYS A 1 86 ? -27.761 -5.296 28.863 1.00 83.69 86 LYS A N 1
ATOM 676 C CA . LYS A 1 86 ? -28.343 -6.495 29.488 1.00 83.69 86 LYS A CA 1
ATOM 677 C C . LYS A 1 86 ? -28.061 -6.586 30.987 1.00 83.69 86 LYS A C 1
ATOM 679 O O . LYS A 1 86 ? -28.889 -7.120 31.711 1.00 83.69 86 LYS A O 1
ATOM 684 N N . LYS A 1 87 ? -26.916 -6.077 31.450 1.00 74.31 87 LYS A N 1
ATOM 685 C CA . LYS A 1 87 ? -26.552 -6.065 32.873 1.00 74.31 87 LYS A CA 1
ATOM 686 C C . LYS A 1 87 ? -27.338 -5.018 33.672 1.00 74.31 87 LYS A C 1
ATOM 688 O O . LYS A 1 87 ? -27.620 -5.261 34.833 1.00 74.31 87 LYS A O 1
ATOM 693 N N . ASN A 1 88 ? -27.691 -3.892 33.052 1.00 70.81 88 ASN A N 1
ATOM 694 C CA . ASN A 1 88 ? -28.421 -2.793 33.701 1.00 70.81 88 ASN A CA 1
ATOM 695 C C . ASN A 1 88 ? -29.957 -2.926 33.609 1.00 70.81 88 ASN A C 1
ATOM 697 O O . ASN A 1 88 ? -30.672 -2.106 34.175 1.00 70.81 88 ASN A O 1
ATOM 701 N N . GLY A 1 89 ? -30.462 -3.907 32.852 1.00 59.28 89 GLY A N 1
ATOM 702 C CA . GLY A 1 89 ? -31.889 -4.240 32.735 1.00 59.28 89 GLY A CA 1
ATOM 703 C C . GLY A 1 89 ? -32.342 -5.394 33.642 1.00 59.28 89 GLY A C 1
ATOM 704 O O . GLY A 1 89 ? -33.413 -5.960 33.419 1.00 59.28 89 GLY A O 1
ATOM 705 N N . HIS A 1 90 ? -31.511 -5.782 34.610 1.00 48.88 90 HIS A N 1
ATOM 706 C CA . HIS A 1 90 ? -31.811 -6.686 35.725 1.00 48.88 90 HIS A CA 1
ATOM 707 C C . HIS A 1 90 ? -31.539 -5.938 37.029 1.00 48.88 90 HIS A C 1
ATOM 709 O O . HIS A 1 90 ? -32.269 -6.210 38.004 1.00 48.88 90 HIS A O 1
#

pLDDT: mean 80.25, std 15.68, range [45.41, 98.19]

Sequence (90 aa):
MRIENGTGVKGVSEESLEAIDAIRKIGNIGAHMERDINNIVDVDPNEALVLIGLLESLFDEWYVARHKREERFAQVARIATIKEQKKNGH

Foldseek 3Di:
DDPDPDDDPVQADPVLVVLVVVLCPDPPNVVCVDDDVPDDDDDDVVSVVSVVVSVVVCCCRPPVVVVVVVVVVVVVVVVVVVVVVVVVVD

Organism: Agrobacterium tumefaciens (NCBI:txid358)